Protein AF-A0A067CX26-F1 (afdb_monomer_lite)

pLDDT: mean 72.69, std 21.5, range [33.72, 95.12]

Organism: Saprolegnia parasitica (strain CBS 223.65) (NCBI:txid695850)

Radius of gyration: 32.68 Å; chains: 1; bounding box: 85×55×77 Å

Structure (mmCIF, N/CA/C/O backbone):
data_AF-A0A067CX26-F1
#
_entry.id   AF-A0A067CX26-F1
#
loop_
_atom_site.group_PDB
_atom_site.id
_atom_site.type_symbol
_atom_site.label_atom_id
_atom_site.label_alt_id
_atom_site.label_comp_id
_atom_site.label_asym_id
_atom_site.label_entity_id
_atom_site.label_seq_id
_atom_site.pdbx_PDB_ins_code
_atom_site.Cartn_x
_atom_site.Cartn_y
_atom_site.Cartn_z
_atom_site.occupancy
_atom_site.B_iso_or_equiv
_atom_site.auth_seq_id
_atom_site.auth_comp_id
_atom_site.auth_asym_id
_atom_site.auth_atom_id
_atom_site.pdbx_PDB_model_num
ATOM 1 N N . MET A 1 1 ? 59.991 13.794 40.107 1.00 43.75 1 MET A N 1
ATOM 2 C CA . MET A 1 1 ? 60.554 13.809 38.739 1.00 43.75 1 MET A CA 1
ATOM 3 C C . MET A 1 1 ? 60.781 12.375 38.306 1.00 43.75 1 MET A C 1
ATOM 5 O O . MET A 1 1 ? 61.509 11.697 39.011 1.00 43.75 1 MET A O 1
ATOM 9 N N . GLN A 1 2 ? 60.151 11.940 37.211 1.00 48.56 2 GLN A N 1
ATOM 10 C CA . GLN A 1 2 ? 60.696 11.063 36.155 1.00 48.56 2 GLN A CA 1
ATOM 11 C C . GLN A 1 2 ? 59.555 10.321 35.448 1.00 48.56 2 GLN A C 1
ATOM 13 O O . GLN A 1 2 ? 58.868 9.471 36.005 1.00 48.56 2 GLN A O 1
ATOM 18 N N . ARG A 1 3 ? 59.333 10.766 34.209 1.00 40.66 3 ARG A N 1
ATOM 19 C CA . ARG A 1 3 ? 58.408 10.235 33.213 1.00 40.66 3 ARG A CA 1
ATOM 20 C C . ARG A 1 3 ? 59.041 8.977 32.620 1.00 40.66 3 ARG A C 1
ATOM 22 O O . ARG A 1 3 ? 60.159 9.067 32.127 1.00 40.66 3 ARG A O 1
ATOM 29 N N . PHE A 1 4 ? 58.320 7.862 32.583 1.00 44.09 4 PHE A N 1
ATOM 30 C CA . PHE A 1 4 ? 58.670 6.736 31.714 1.00 44.09 4 PHE A CA 1
ATOM 31 C C . PHE A 1 4 ? 57.702 6.723 30.532 1.00 44.09 4 PHE A C 1
ATOM 33 O O . PHE A 1 4 ? 56.640 6.105 30.558 1.00 44.09 4 PHE A O 1
ATOM 40 N N . LEU A 1 5 ? 58.070 7.505 29.516 1.00 49.12 5 LEU A N 1
ATOM 41 C CA . LEU A 1 5 ? 57.482 7.479 28.182 1.00 49.12 5 LEU A CA 1
ATOM 42 C C . LEU A 1 5 ? 57.920 6.174 27.506 1.00 49.12 5 LEU A C 1
ATOM 44 O O . LEU A 1 5 ? 59.115 5.920 27.373 1.00 49.12 5 LEU A O 1
ATOM 48 N N . ARG A 1 6 ? 56.956 5.339 27.107 1.00 42.84 6 ARG A N 1
ATOM 49 C CA . ARG A 1 6 ? 57.210 4.169 26.260 1.00 42.84 6 ARG A CA 1
ATOM 50 C C . ARG A 1 6 ? 57.493 4.632 24.830 1.00 42.84 6 ARG A C 1
ATOM 52 O O . ARG A 1 6 ? 56.777 5.475 24.296 1.00 42.84 6 ARG A O 1
ATOM 59 N N . SER A 1 7 ? 58.557 4.082 24.259 1.00 51.94 7 SER A N 1
ATOM 60 C CA . SER A 1 7 ? 59.111 4.409 22.947 1.00 51.94 7 SER A CA 1
ATOM 61 C C . SER A 1 7 ? 58.134 4.129 21.793 1.00 51.94 7 SER A C 1
ATOM 63 O O . SER A 1 7 ? 57.441 3.110 21.831 1.00 51.94 7 SER A O 1
ATOM 65 N N . PRO A 1 8 ? 58.098 4.972 20.745 1.00 51.16 8 PRO A N 1
ATOM 66 C CA . PRO A 1 8 ? 57.390 4.666 19.506 1.00 51.16 8 PRO A CA 1
ATOM 67 C C . PRO A 1 8 ? 58.167 3.646 18.646 1.00 51.16 8 PRO A C 1
ATOM 69 O O . PRO A 1 8 ? 59.400 3.601 18.713 1.00 51.16 8 PRO A O 1
ATOM 72 N N . PRO A 1 9 ? 57.473 2.829 17.831 1.00 41.50 9 PRO A N 1
ATOM 73 C CA . PRO A 1 9 ? 58.109 1.873 16.933 1.00 41.50 9 PRO A CA 1
ATOM 74 C C . PRO A 1 9 ? 58.826 2.576 15.772 1.00 41.50 9 PRO A C 1
ATOM 76 O O . PRO A 1 9 ? 58.348 3.569 15.224 1.00 41.50 9 PRO A O 1
ATOM 79 N N . GLN A 1 10 ? 59.994 2.035 15.429 1.00 43.94 10 GLN A N 1
ATOM 80 C CA . GLN A 1 10 ? 60.866 2.489 14.352 1.00 43.94 10 GLN A CA 1
ATOM 81 C C . GLN A 1 10 ? 60.300 2.092 12.986 1.00 43.94 10 GLN A C 1
ATOM 83 O O . GLN A 1 10 ? 59.906 0.943 12.788 1.00 43.94 10 GLN A O 1
ATOM 88 N N . TYR A 1 11 ? 60.313 3.029 12.039 1.00 42.34 11 TYR A N 1
ATOM 89 C CA . TYR A 1 11 ? 60.051 2.753 10.627 1.00 42.34 11 TYR A CA 1
ATOM 90 C C . TYR A 1 11 ? 61.385 2.647 9.874 1.00 42.34 11 TYR A C 1
ATOM 92 O O . TYR A 1 11 ? 62.317 3.382 10.212 1.00 42.34 11 TYR A O 1
ATOM 100 N N . PRO A 1 12 ? 61.507 1.767 8.865 1.00 42.16 12 PRO A N 1
ATOM 101 C CA . PRO A 1 12 ? 62.759 1.589 8.144 1.00 42.16 12 PRO A CA 1
ATOM 102 C C . PRO A 1 12 ? 63.065 2.810 7.273 1.00 42.16 12 PRO A C 1
ATOM 104 O O . PRO A 1 12 ? 62.254 3.215 6.443 1.00 42.16 12 PRO A O 1
ATOM 107 N N . THR A 1 13 ? 64.263 3.365 7.433 1.00 52.12 13 THR A N 1
ATOM 108 C CA . THR A 1 13 ? 64.893 4.273 6.471 1.00 52.12 13 THR A CA 1
ATOM 109 C C . THR A 1 13 ? 65.577 3.471 5.368 1.00 52.12 13 THR A C 1
ATOM 111 O O . THR A 1 13 ? 66.210 2.447 5.627 1.00 52.12 13 THR A O 1
ATOM 114 N N . SER A 1 14 ? 65.494 3.951 4.135 1.00 46.31 14 SER A N 1
ATOM 115 C CA . SER A 1 14 ? 66.256 3.457 2.985 1.00 46.31 14 SER A CA 1
ATOM 116 C C . SER A 1 14 ? 66.547 4.629 2.039 1.00 46.31 14 SER A C 1
ATOM 118 O O . SER A 1 14 ? 65.870 5.653 2.140 1.00 46.31 14 SER A O 1
ATOM 120 N N . PRO A 1 15 ? 67.626 4.548 1.243 1.00 44.62 15 PRO A N 1
ATOM 121 C CA . PRO A 1 15 ? 68.725 5.502 1.344 1.00 44.62 15 PRO A CA 1
ATOM 122 C C . PRO A 1 15 ? 68.744 6.549 0.229 1.00 44.62 15 PRO A C 1
ATOM 124 O O . PRO A 1 15 ? 68.133 6.394 -0.824 1.00 44.62 15 PRO A O 1
ATOM 127 N N . SER A 1 16 ? 69.504 7.603 0.511 1.00 46.06 16 SER A N 1
ATOM 128 C CA . SER A 1 16 ? 69.984 8.631 -0.401 1.00 46.06 16 SER A CA 1
ATOM 129 C C . SER A 1 16 ? 70.647 8.042 -1.644 1.00 46.06 16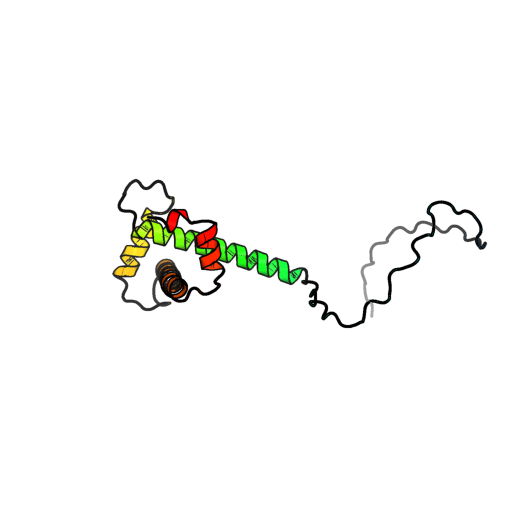 SER A C 1
ATOM 131 O O . SER A 1 16 ? 71.513 7.189 -1.497 1.00 46.06 16 SER A O 1
ATOM 133 N N . ASP A 1 17 ? 70.357 8.598 -2.821 1.00 34.34 17 ASP A N 1
ATOM 134 C CA . ASP A 1 17 ? 71.392 8.802 -3.833 1.00 34.34 17 ASP A CA 1
ATOM 135 C C . ASP A 1 17 ? 71.017 9.940 -4.799 1.00 34.34 17 ASP A C 1
ATOM 137 O O . ASP A 1 17 ? 70.117 9.830 -5.625 1.00 34.34 17 ASP A O 1
ATOM 141 N N . SER A 1 18 ? 71.761 11.037 -4.647 1.00 39.56 18 SER A N 1
ATOM 142 C CA . SER A 1 18 ? 72.469 11.700 -5.745 1.00 39.56 18 SER A CA 1
ATOM 143 C C . SER A 1 18 ? 71.646 12.385 -6.850 1.00 39.56 18 SER A C 1
ATOM 145 O O . SER A 1 18 ? 71.424 11.842 -7.928 1.00 39.56 18 SER A O 1
ATOM 147 N N . GLU A 1 19 ? 71.328 13.663 -6.617 1.00 41.62 19 GLU A N 1
ATOM 148 C CA . GLU A 1 19 ? 71.119 14.659 -7.680 1.00 41.62 19 GLU A CA 1
ATOM 149 C C . GLU A 1 19 ? 72.388 14.799 -8.540 1.00 41.62 19 GLU A C 1
ATOM 151 O O . GLU A 1 19 ? 73.491 14.948 -8.002 1.00 41.62 19 GLU A O 1
ATOM 156 N N . PRO A 1 20 ? 72.231 14.899 -9.869 1.00 43.31 20 PRO A N 1
ATOM 157 C CA . PRO A 1 20 ? 72.828 16.047 -10.528 1.00 43.31 20 PRO A CA 1
ATOM 158 C C . PRO A 1 20 ? 71.868 16.736 -11.505 1.00 43.31 20 PRO A C 1
ATOM 160 O O . PRO A 1 20 ? 71.336 16.159 -12.449 1.00 43.31 20 PRO A O 1
ATOM 163 N N . ASN A 1 21 ? 71.748 18.037 -11.271 1.00 46.28 21 ASN A N 1
ATOM 164 C CA . ASN A 1 21 ? 71.444 19.110 -12.209 1.00 46.28 21 ASN A CA 1
ATOM 165 C C . ASN A 1 21 ? 71.904 18.821 -13.656 1.00 46.28 21 ASN A C 1
ATOM 167 O O . ASN A 1 21 ? 73.106 18.721 -13.892 1.00 46.28 21 ASN A O 1
ATOM 171 N N . HIS A 1 22 ? 70.977 18.772 -14.621 1.00 37.59 22 HIS A N 1
ATOM 172 C CA . HIS A 1 22 ? 71.148 19.459 -15.908 1.00 37.59 22 HIS A CA 1
ATOM 173 C C . HIS A 1 22 ? 69.832 19.580 -16.697 1.00 37.59 22 HIS A C 1
ATOM 175 O O . HIS A 1 22 ? 68.970 18.707 -16.699 1.00 37.59 22 HIS A O 1
ATOM 181 N N . SER A 1 23 ? 69.706 20.732 -17.346 1.00 43.00 23 SER A N 1
ATOM 182 C CA . SER A 1 23 ? 68.548 21.284 -18.051 1.00 43.00 23 SER A CA 1
ATOM 183 C C . SER A 1 23 ? 68.256 20.593 -19.411 1.00 43.00 23 SER A C 1
ATOM 185 O O . SER A 1 23 ? 69.025 19.738 -19.849 1.00 43.00 23 SER A O 1
ATOM 187 N N . PRO A 1 24 ? 67.134 20.943 -20.078 1.00 55.28 24 PRO A N 1
ATOM 188 C CA . PRO A 1 24 ? 66.390 20.111 -21.025 1.00 55.28 24 PRO A CA 1
ATOM 189 C C . PRO A 1 24 ? 67.007 20.131 -22.423 1.00 55.28 24 PRO A C 1
ATOM 191 O O . PRO A 1 24 ? 67.649 21.114 -22.751 1.00 55.28 24 PRO A O 1
ATOM 194 N N . LEU A 1 25 ? 66.738 19.117 -23.258 1.00 47.06 25 LEU A N 1
ATOM 195 C CA . LEU A 1 25 ? 66.450 19.232 -24.702 1.00 47.06 25 LEU A CA 1
ATOM 196 C C . LEU A 1 25 ? 66.235 17.833 -25.321 1.00 47.06 25 LEU A C 1
ATOM 198 O O . LEU A 1 25 ? 67.141 17.011 -25.269 1.00 47.06 25 LEU A O 1
ATOM 202 N N . LEU A 1 26 ? 65.069 17.618 -25.958 1.00 40.78 26 LEU A N 1
ATOM 203 C CA . LEU A 1 26 ? 64.869 17.063 -27.320 1.00 40.78 26 LEU A CA 1
ATOM 204 C C . LEU A 1 26 ? 63.611 16.187 -27.492 1.00 40.78 26 LEU A C 1
ATOM 206 O O . LEU A 1 26 ? 63.404 15.219 -26.771 1.00 40.78 26 LEU A O 1
ATOM 210 N N . ARG A 1 27 ? 62.913 16.483 -28.606 1.00 39.03 27 ARG A N 1
ATOM 211 C CA . ARG A 1 27 ? 61.988 15.642 -29.404 1.00 39.03 27 ARG A CA 1
ATOM 212 C C . ARG A 1 27 ? 60.605 15.369 -28.792 1.00 39.03 27 ARG A C 1
ATOM 214 O O . ARG A 1 27 ? 60.465 14.529 -27.923 1.00 39.03 27 ARG A O 1
ATOM 221 N N . SER A 1 28 ? 59.522 16.054 -29.189 1.00 44.53 28 SER A N 1
ATOM 222 C CA . SER A 1 28 ? 58.933 16.140 -30.548 1.00 44.53 28 SER A CA 1
ATOM 223 C C . SER A 1 28 ? 58.886 14.750 -31.199 1.00 44.53 28 SER A C 1
ATOM 225 O O . SER A 1 28 ? 59.932 14.154 -31.432 1.00 44.53 28 SER A O 1
ATOM 227 N N . LEU A 1 29 ? 57.731 14.151 -31.486 1.00 50.22 29 LEU A N 1
ATOM 228 C CA . LEU A 1 29 ? 56.868 14.503 -32.617 1.00 50.22 29 LEU A CA 1
ATOM 229 C C . LEU A 1 29 ? 55.607 13.618 -32.559 1.00 50.22 29 LEU A C 1
ATOM 231 O O . LEU A 1 29 ? 55.771 12.405 -32.609 1.00 50.22 29 LEU A O 1
ATOM 235 N N . TYR A 1 30 ? 54.401 14.196 -32.507 1.00 48.41 30 TYR A N 1
ATOM 236 C CA . TYR A 1 30 ? 53.195 13.768 -33.254 1.00 48.41 30 TYR A CA 1
ATOM 237 C C . TYR A 1 30 ? 51.964 14.518 -32.711 1.00 48.41 30 TYR A C 1
ATOM 239 O O . TYR A 1 30 ? 51.413 14.121 -31.692 1.00 48.41 30 TYR A O 1
ATOM 247 N N . TYR A 1 31 ? 51.550 15.621 -33.344 1.00 42.03 31 TYR A N 1
ATOM 248 C CA . TYR A 1 31 ? 50.276 15.702 -34.086 1.00 42.03 31 TYR A CA 1
ATOM 249 C C . TYR A 1 31 ? 50.029 17.140 -34.604 1.00 42.03 31 TYR A C 1
ATOM 251 O O . TYR A 1 31 ? 50.427 18.095 -33.934 1.00 42.03 31 TYR A O 1
ATOM 259 N N . PRO A 1 32 ? 49.424 17.328 -35.795 1.00 43.91 32 PRO A N 1
ATOM 260 C CA . PRO A 1 32 ? 49.493 18.577 -36.550 1.00 43.91 32 PRO A CA 1
ATOM 261 C C . PRO A 1 32 ? 48.495 19.640 -36.085 1.00 43.91 32 PRO A C 1
ATOM 263 O O . PRO A 1 32 ? 47.321 19.370 -35.843 1.00 43.91 32 PRO A O 1
ATOM 266 N N . THR A 1 33 ? 48.969 20.883 -36.076 1.00 47.72 33 THR A N 1
ATOM 267 C CA . THR A 1 33 ? 48.193 22.117 -35.958 1.00 47.72 33 THR A CA 1
ATOM 268 C C . THR A 1 33 ? 47.543 22.462 -37.300 1.00 47.72 33 THR A C 1
ATOM 270 O O . THR A 1 33 ? 48.240 22.874 -38.225 1.00 47.72 33 THR A O 1
ATOM 273 N N . SER A 1 34 ? 46.227 22.302 -37.434 1.00 49.59 34 SER A N 1
ATOM 274 C CA . SER A 1 34 ? 45.422 23.050 -38.419 1.00 49.59 34 SER A CA 1
ATOM 275 C C . SER A 1 34 ? 43.926 22.863 -38.162 1.00 49.59 34 SER A C 1
ATOM 277 O O . SER A 1 34 ? 43.269 22.045 -38.785 1.00 49.59 34 SER A O 1
ATOM 279 N N . TYR A 1 35 ? 43.384 23.641 -37.231 1.00 38.22 35 TYR A N 1
ATOM 280 C CA . TYR A 1 35 ? 41.990 24.082 -37.299 1.00 38.22 35 TYR A CA 1
ATOM 281 C C . TYR A 1 35 ? 41.952 25.510 -36.760 1.00 38.22 35 TYR A C 1
ATOM 283 O O . TYR A 1 35 ? 41.619 25.775 -35.610 1.00 38.22 35 TYR A O 1
ATOM 291 N N . GLU A 1 36 ? 42.401 26.429 -37.609 1.00 49.94 36 GLU A N 1
ATOM 292 C CA . GLU A 1 36 ? 41.941 27.810 -37.550 1.00 49.94 36 GLU A CA 1
ATOM 293 C C . GLU A 1 36 ? 40.434 27.829 -37.859 1.00 49.94 36 GLU A C 1
ATOM 295 O O . GLU A 1 36 ? 39.979 27.091 -38.734 1.00 49.94 36 GLU A O 1
ATOM 300 N N . LEU A 1 37 ? 39.712 28.724 -37.175 1.00 52.94 37 LEU A N 1
ATOM 301 C CA . LEU A 1 37 ? 38.303 29.117 -37.359 1.00 52.94 37 LEU A CA 1
ATOM 302 C C . LEU A 1 37 ? 37.227 28.335 -36.589 1.00 52.94 37 LEU A C 1
ATOM 304 O O . LEU A 1 37 ? 36.357 27.709 -37.188 1.00 52.94 37 LEU A O 1
ATOM 308 N N . LEU A 1 38 ? 37.149 28.548 -35.269 1.00 42.81 38 LEU A N 1
ATOM 309 C CA . LEU A 1 38 ? 35.841 28.725 -34.625 1.00 42.81 38 LEU A CA 1
ATOM 310 C C . LEU A 1 38 ? 35.798 30.069 -33.880 1.00 42.81 38 LEU A C 1
ATOM 312 O O . LEU A 1 38 ? 36.585 30.338 -32.978 1.00 42.81 38 LEU A O 1
ATOM 316 N N . SER A 1 39 ? 34.881 30.922 -34.332 1.00 50.19 39 SER A N 1
ATOM 317 C CA . SER A 1 39 ? 34.576 32.267 -33.842 1.00 50.19 39 SER A CA 1
ATOM 318 C C . SER A 1 39 ? 34.296 32.332 -32.328 1.00 50.19 39 SER A C 1
ATOM 320 O O . SER A 1 39 ? 33.860 31.340 -31.741 1.00 50.19 39 SER A O 1
ATOM 322 N N . PRO A 1 40 ? 34.474 33.505 -31.684 1.00 47.00 40 PRO A N 1
ATOM 323 C CA . PRO A 1 40 ? 34.203 33.677 -30.261 1.00 47.00 40 PRO A CA 1
ATOM 324 C C . PRO A 1 40 ? 32.692 33.622 -29.998 1.00 47.00 40 PRO A C 1
ATOM 326 O O . PRO A 1 40 ? 31.970 34.591 -30.233 1.00 47.00 40 PRO A O 1
ATOM 329 N N . LEU A 1 41 ? 32.197 32.487 -29.502 1.00 33.72 41 LEU A N 1
ATOM 330 C CA . LEU A 1 41 ? 30.839 32.398 -28.975 1.00 33.72 41 LEU A CA 1
ATOM 331 C C . LEU A 1 41 ? 30.786 33.082 -27.605 1.00 33.72 41 LEU A C 1
ATOM 333 O O . LEU A 1 41 ? 31.246 32.560 -26.594 1.00 33.72 41 LEU A O 1
ATOM 337 N N . SER A 1 42 ? 30.269 34.309 -27.643 1.00 42.91 42 SER A N 1
ATOM 338 C CA . SER A 1 42 ? 29.484 35.001 -26.621 1.00 42.91 42 SER A CA 1
ATOM 339 C C . SER A 1 42 ? 29.393 34.300 -25.255 1.00 42.91 42 SER A C 1
ATOM 341 O O . SER A 1 42 ? 28.636 33.349 -25.070 1.00 42.91 42 SER A O 1
ATOM 343 N N . LEU A 1 43 ? 30.094 34.851 -24.259 1.00 42.34 43 LEU A N 1
ATOM 344 C CA . LEU A 1 43 ? 29.810 34.632 -22.840 1.00 42.34 43 LEU A CA 1
ATOM 345 C C . LEU A 1 43 ? 28.388 35.119 -22.524 1.00 42.34 43 LEU A C 1
ATOM 347 O O . LEU A 1 43 ? 28.200 36.284 -22.188 1.00 42.34 43 LEU A O 1
ATOM 351 N N . ASN A 1 44 ? 27.393 34.246 -22.666 1.00 49.31 44 ASN A N 1
ATOM 352 C CA . ASN A 1 44 ? 26.172 34.237 -21.856 1.00 49.31 44 ASN A CA 1
ATOM 353 C C . ASN A 1 44 ? 25.307 33.020 -22.208 1.00 49.31 44 ASN A C 1
ATOM 355 O O . ASN A 1 44 ? 24.202 33.143 -22.727 1.00 49.31 44 ASN A O 1
ATOM 359 N N . GLU A 1 45 ? 25.797 31.832 -21.864 1.00 44.97 45 GLU A N 1
ATOM 360 C CA . GLU A 1 45 ? 24.912 30.706 -21.577 1.00 44.97 45 GLU A CA 1
ATOM 361 C C . GLU A 1 45 ? 24.906 30.495 -20.059 1.00 44.97 45 GLU A C 1
ATOM 363 O O . GLU A 1 45 ? 25.979 30.326 -19.466 1.00 44.97 45 GLU A O 1
ATOM 368 N N . PRO A 1 46 ? 23.738 30.544 -19.388 1.00 43.62 46 PRO A N 1
ATOM 369 C CA . PRO A 1 46 ? 23.646 30.184 -17.985 1.00 43.62 46 PRO A CA 1
ATOM 370 C C . PRO A 1 46 ? 23.964 28.694 -17.868 1.00 43.62 46 PRO A C 1
ATOM 372 O O . PRO A 1 46 ? 23.103 27.840 -18.053 1.00 43.62 46 PRO A O 1
ATOM 375 N N . GLN A 1 47 ? 25.231 28.396 -17.577 1.00 36.31 47 GLN A N 1
ATOM 376 C CA . GLN A 1 47 ? 25.715 27.063 -17.243 1.00 36.31 47 GLN A CA 1
ATOM 377 C C . GLN A 1 47 ? 24.767 26.472 -16.189 1.00 36.31 47 GLN A C 1
ATOM 379 O O . GLN A 1 47 ? 24.693 27.028 -15.081 1.00 36.31 47 GLN A O 1
ATOM 384 N N . PRO A 1 48 ? 24.015 25.390 -16.482 1.00 42.62 48 PRO A N 1
ATOM 385 C CA . PRO A 1 48 ? 23.259 24.716 -15.447 1.00 42.62 48 PRO A CA 1
ATOM 386 C C . PRO A 1 48 ? 24.290 24.267 -14.423 1.00 42.62 48 PRO A C 1
ATOM 388 O O . PRO A 1 48 ? 25.189 23.487 -14.730 1.00 42.62 48 PRO A O 1
ATOM 391 N N . ARG A 1 49 ? 24.224 24.856 -13.225 1.00 44.44 49 ARG A N 1
ATOM 392 C CA . ARG A 1 49 ? 25.167 24.596 -12.141 1.00 44.44 49 ARG A CA 1
ATOM 393 C C . ARG A 1 49 ? 25.180 23.096 -11.868 1.00 44.44 49 ARG A C 1
ATOM 395 O O . ARG A 1 49 ? 24.328 22.599 -11.134 1.00 44.44 49 ARG A O 1
ATOM 402 N N . TYR A 1 50 ? 26.150 22.382 -12.437 1.00 52.09 50 TYR A N 1
ATOM 403 C CA . TYR A 1 50 ? 26.428 21.001 -12.081 1.00 52.09 50 TYR A CA 1
ATOM 404 C C . TYR A 1 50 ? 27.022 21.030 -10.677 1.00 52.09 50 TYR A C 1
ATOM 406 O O . TYR A 1 50 ? 28.231 21.158 -10.468 1.00 52.09 50 TYR A O 1
ATOM 414 N N . ARG A 1 51 ? 26.129 21.029 -9.686 1.00 56.56 51 ARG A N 1
ATOM 415 C CA . ARG A 1 51 ? 26.475 20.884 -8.279 1.00 56.56 51 ARG A CA 1
ATOM 416 C C . ARG A 1 51 ? 27.135 19.513 -8.175 1.00 56.56 51 ARG A C 1
ATOM 418 O O . ARG A 1 51 ? 26.452 18.504 -8.331 1.00 56.56 51 ARG A O 1
ATOM 425 N N . LYS A 1 52 ? 28.460 19.478 -7.992 1.00 56.00 52 LYS A N 1
ATOM 426 C CA . LYS A 1 52 ? 29.200 18.246 -7.688 1.00 56.00 52 LYS A CA 1
ATOM 427 C C . LYS A 1 52 ? 28.538 17.640 -6.450 1.00 56.00 52 LYS A C 1
ATOM 429 O O . LYS A 1 52 ? 28.708 18.178 -5.359 1.00 56.00 52 LYS A O 1
ATOM 434 N N . ARG A 1 53 ? 27.695 16.620 -6.648 1.00 55.53 53 ARG A N 1
ATOM 435 C CA . ARG A 1 53 ? 27.026 15.901 -5.558 1.00 55.53 53 ARG A CA 1
ATOM 436 C C . ARG A 1 53 ? 28.130 15.344 -4.669 1.00 55.53 53 ARG A C 1
ATOM 438 O O . ARG A 1 53 ? 29.064 14.726 -5.185 1.00 55.53 53 ARG A O 1
ATOM 445 N N . SER A 1 54 ? 28.092 15.664 -3.381 1.00 65.38 54 SER A N 1
ATOM 446 C CA . SER A 1 54 ? 29.065 15.111 -2.450 1.00 65.38 54 SER A CA 1
ATOM 447 C C . SER A 1 54 ? 28.805 13.610 -2.323 1.00 65.38 54 SER A C 1
ATOM 449 O O . SER A 1 54 ? 27.680 13.158 -2.523 1.00 65.38 54 SER A O 1
ATOM 451 N N . PHE A 1 55 ? 29.839 12.823 -2.033 1.00 51.56 55 PHE A N 1
ATOM 452 C CA . PHE A 1 55 ? 29.699 11.370 -1.893 1.00 51.56 55 PHE A CA 1
ATOM 453 C C . PHE A 1 55 ? 28.618 10.994 -0.854 1.00 51.56 55 PHE A C 1
ATOM 455 O O . PHE A 1 55 ? 27.823 10.096 -1.098 1.00 51.56 55 PHE A O 1
ATOM 462 N N . HIS A 1 56 ? 28.498 11.777 0.227 1.00 62.88 56 HIS A N 1
ATOM 463 C CA . HIS A 1 56 ? 27.466 11.609 1.256 1.00 62.88 56 HIS A CA 1
ATOM 464 C C . HIS A 1 56 ? 26.028 11.819 0.755 1.00 62.88 56 HIS A C 1
ATOM 466 O O . HIS A 1 56 ? 25.127 11.128 1.221 1.00 62.88 56 HIS A O 1
ATOM 472 N N . ASP A 1 57 ? 25.804 12.709 -0.222 1.00 61.03 57 ASP A N 1
ATOM 473 C CA . ASP A 1 57 ? 24.467 12.904 -0.804 1.00 61.03 57 ASP A CA 1
ATOM 474 C C . ASP A 1 57 ? 23.983 11.644 -1.549 1.00 61.03 57 ASP A C 1
ATOM 476 O O . ASP A 1 57 ? 22.781 11.447 -1.700 1.00 61.03 57 ASP A O 1
ATOM 480 N N . LEU A 1 58 ? 24.903 10.793 -2.025 1.00 62.22 58 LEU A N 1
ATOM 481 C CA . LEU A 1 58 ? 24.570 9.533 -2.696 1.00 62.22 58 LEU A CA 1
ATOM 482 C C . LEU A 1 58 ? 24.208 8.437 -1.687 1.00 62.22 58 LEU A C 1
ATOM 484 O O . LEU A 1 58 ? 23.277 7.678 -1.931 1.00 62.22 58 LEU A O 1
ATOM 488 N N . ASP A 1 59 ? 24.902 8.372 -0.549 1.00 62.97 59 ASP A N 1
ATOM 489 C CA . ASP A 1 59 ? 24.615 7.392 0.507 1.00 62.97 59 ASP A CA 1
ATOM 490 C C . ASP A 1 59 ? 23.232 7.622 1.148 1.00 62.97 59 ASP A C 1
ATOM 492 O O . ASP A 1 59 ? 22.503 6.663 1.431 1.00 62.97 59 ASP A O 1
ATOM 496 N N . ASP A 1 60 ? 22.837 8.887 1.333 1.00 65.38 60 ASP A N 1
ATOM 497 C CA . ASP A 1 60 ? 21.506 9.258 1.829 1.00 65.38 60 ASP A CA 1
ATOM 498 C C . ASP A 1 60 ? 20.400 8.952 0.804 1.00 65.38 60 ASP A C 1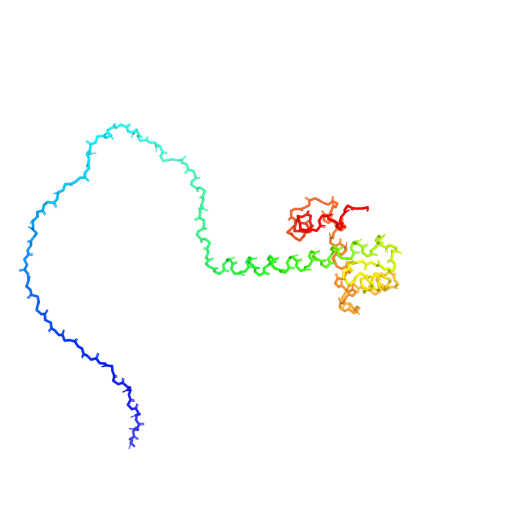
ATOM 500 O O . ASP A 1 60 ? 19.335 8.456 1.187 1.00 65.38 60 ASP A O 1
ATOM 504 N N . ASP A 1 61 ? 20.657 9.180 -0.489 1.00 66.38 61 ASP A N 1
ATOM 505 C CA . ASP A 1 61 ? 19.733 8.862 -1.590 1.00 66.38 61 ASP A CA 1
ATOM 506 C C . ASP A 1 61 ? 19.525 7.343 -1.707 1.00 66.38 61 ASP A C 1
ATOM 508 O O . ASP A 1 61 ? 18.394 6.865 -1.655 1.00 66.38 61 ASP A O 1
ATOM 512 N N . ILE A 1 62 ? 20.611 6.558 -1.690 1.00 69.44 62 ILE A N 1
ATOM 513 C CA . ILE A 1 62 ? 20.567 5.084 -1.677 1.00 69.44 62 ILE A CA 1
ATOM 514 C C . ILE A 1 62 ? 19.791 4.572 -0.455 1.00 69.44 62 ILE A C 1
ATOM 516 O O . ILE A 1 62 ? 19.002 3.626 -0.545 1.00 69.44 62 ILE A O 1
ATOM 520 N N . SER A 1 63 ? 19.996 5.188 0.709 1.00 78.38 63 SER A N 1
ATOM 521 C CA . SER A 1 63 ? 19.290 4.823 1.939 1.00 78.38 63 SER A CA 1
ATOM 522 C C . SER A 1 63 ? 17.798 5.148 1.864 1.00 78.38 63 SER A C 1
ATOM 524 O O . SER A 1 63 ? 16.966 4.363 2.330 1.00 78.38 63 SER A O 1
ATOM 526 N N . GLN A 1 64 ? 17.441 6.287 1.274 1.00 80.69 64 GLN A N 1
ATOM 527 C CA . GLN A 1 64 ? 16.055 6.689 1.069 1.00 80.69 64 GLN A CA 1
ATOM 528 C C . GLN A 1 64 ? 15.357 5.800 0.035 1.00 80.69 64 GLN A C 1
ATOM 530 O O . GLN A 1 64 ? 14.221 5.379 0.264 1.00 80.69 64 GLN A O 1
ATOM 535 N N . ASP A 1 65 ? 16.042 5.449 -1.048 1.00 82.19 65 ASP A N 1
ATOM 536 C CA . ASP A 1 65 ? 15.530 4.574 -2.098 1.00 82.19 65 ASP A CA 1
ATOM 537 C C . ASP A 1 65 ? 15.195 3.193 -1.546 1.00 82.19 65 ASP A C 1
ATOM 539 O O . ASP A 1 65 ? 14.082 2.704 -1.750 1.00 82.19 65 ASP A O 1
ATOM 543 N N . ARG A 1 66 ? 16.093 2.603 -0.747 1.00 86.56 66 ARG A N 1
ATOM 544 C CA . ARG A 1 66 ? 15.844 1.309 -0.089 1.00 86.56 66 ARG A CA 1
ATOM 545 C C . ARG A 1 66 ? 14.626 1.360 0.827 1.00 86.56 66 ARG A C 1
ATOM 547 O O . ARG A 1 66 ? 13.761 0.491 0.739 1.00 86.56 66 ARG A O 1
ATOM 554 N N . ARG A 1 67 ? 14.502 2.408 1.648 1.00 88.88 67 ARG A N 1
ATOM 555 C CA . ARG A 1 67 ? 13.318 2.612 2.503 1.00 88.88 67 ARG A CA 1
ATOM 556 C C . ARG A 1 67 ? 12.050 2.754 1.667 1.00 88.88 67 ARG A C 1
ATOM 558 O O . ARG A 1 67 ? 11.015 2.191 2.012 1.00 88.88 67 ARG A O 1
ATOM 565 N N . SER A 1 68 ? 12.116 3.500 0.567 1.00 89.44 68 SER A N 1
ATOM 566 C CA . SER A 1 68 ? 10.977 3.696 -0.327 1.00 89.44 68 SER A CA 1
ATOM 567 C C . SER A 1 68 ? 10.540 2.384 -0.982 1.00 89.44 68 SER A C 1
ATOM 569 O O . SER A 1 68 ? 9.341 2.120 -1.039 1.00 89.44 68 SER A O 1
ATOM 571 N N . ALA A 1 69 ? 11.490 1.533 -1.381 1.00 90.81 69 ALA A N 1
ATOM 572 C CA . ALA A 1 69 ? 11.235 0.222 -1.964 1.00 90.81 69 ALA A CA 1
ATOM 573 C C . ALA A 1 69 ? 10.585 -0.731 -0.952 1.00 90.81 69 ALA A C 1
ATOM 575 O O . ALA A 1 69 ? 9.578 -1.365 -1.257 1.00 90.81 69 ALA A O 1
ATOM 576 N N . GLU A 1 70 ? 11.080 -0.775 0.287 1.00 92.75 70 GLU A N 1
ATOM 577 C CA . GLU A 1 70 ? 10.477 -1.582 1.357 1.00 92.75 70 GLU A CA 1
ATOM 578 C C . GLU A 1 70 ? 9.038 -1.141 1.670 1.00 92.75 70 GLU A C 1
ATOM 580 O O . GLU A 1 70 ? 8.126 -1.965 1.806 1.00 92.75 70 GLU A O 1
ATOM 585 N N . LEU A 1 71 ? 8.805 0.172 1.754 1.00 93.62 71 LEU A N 1
ATOM 586 C CA . LEU A 1 71 ? 7.471 0.730 1.963 1.00 93.62 71 LEU A CA 1
ATOM 587 C C . LEU A 1 71 ? 6.553 0.479 0.758 1.00 93.62 71 LEU A C 1
ATOM 589 O O . LEU A 1 71 ? 5.365 0.211 0.955 1.00 93.62 71 LEU A O 1
ATOM 593 N N . ALA A 1 72 ? 7.085 0.535 -0.466 1.00 93.94 72 ALA A N 1
ATOM 594 C CA . ALA A 1 72 ? 6.352 0.237 -1.692 1.00 93.94 72 ALA A CA 1
ATOM 595 C C . ALA A 1 72 ? 5.930 -1.235 -1.725 1.00 93.94 72 ALA A C 1
ATOM 597 O O . ALA A 1 72 ? 4.751 -1.511 -1.928 1.00 93.94 72 ALA A O 1
ATOM 598 N N . ALA A 1 73 ? 6.837 -2.167 -1.426 1.00 93.19 73 ALA A N 1
ATOM 599 C CA . ALA A 1 73 ? 6.542 -3.597 -1.351 1.00 93.19 73 ALA A CA 1
ATOM 600 C C . ALA A 1 73 ? 5.458 -3.898 -0.310 1.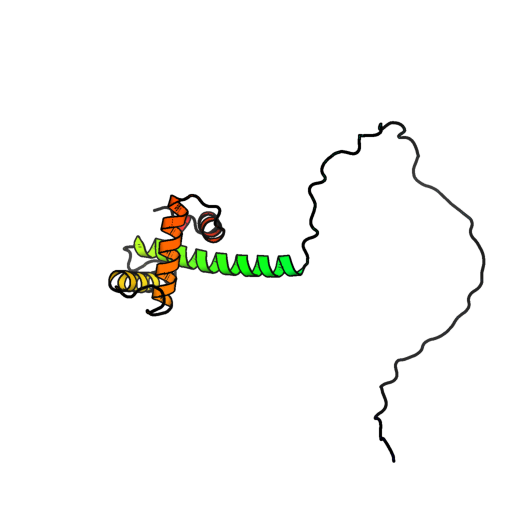00 93.19 73 ALA A C 1
ATOM 602 O O . ALA A 1 73 ? 4.505 -4.639 -0.565 1.00 93.19 73 ALA A O 1
ATOM 603 N N . ARG A 1 74 ? 5.543 -3.259 0.862 1.00 94.62 74 ARG A N 1
ATOM 604 C CA . ARG A 1 74 ? 4.521 -3.395 1.904 1.00 94.62 74 ARG A CA 1
ATOM 605 C C . ARG A 1 74 ? 3.170 -2.834 1.466 1.00 94.62 74 ARG A C 1
ATOM 607 O O . ARG A 1 74 ? 2.138 -3.445 1.735 1.00 94.62 74 ARG A O 1
ATOM 614 N N . LEU A 1 75 ? 3.155 -1.676 0.810 1.00 95.12 75 LEU A N 1
ATOM 615 C CA . LEU 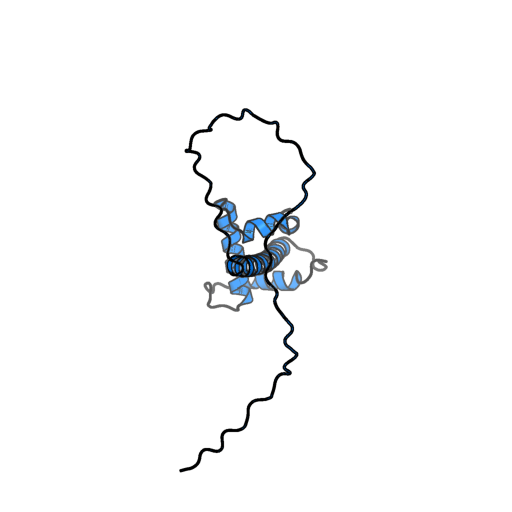A 1 75 ? 1.931 -1.076 0.283 1.00 95.12 75 LEU A CA 1
ATOM 616 C C . LEU A 1 75 ? 1.319 -1.940 -0.831 1.00 95.12 75 LEU A C 1
ATOM 618 O O . LEU A 1 75 ? 0.109 -2.145 -0.817 1.00 95.12 75 LEU A O 1
ATOM 622 N N . ALA A 1 76 ? 2.131 -2.494 -1.731 1.00 94.88 76 ALA A N 1
ATOM 623 C CA . ALA A 1 76 ? 1.704 -3.431 -2.767 1.00 94.88 76 ALA A CA 1
ATOM 624 C C . ALA A 1 76 ? 0.990 -4.642 -2.157 1.00 94.88 76 ALA A C 1
ATOM 626 O O . ALA A 1 76 ? -0.147 -4.944 -2.521 1.00 94.88 76 ALA A O 1
ATOM 627 N N . LEU A 1 77 ? 1.600 -5.265 -1.146 1.00 94.62 77 LEU A N 1
ATOM 628 C CA . LEU A 1 77 ? 1.002 -6.390 -0.434 1.00 94.62 77 LEU A CA 1
ATOM 629 C C . LEU A 1 77 ? -0.342 -6.021 0.214 1.00 94.62 77 LEU A C 1
ATOM 631 O O . LEU A 1 77 ? -1.297 -6.787 0.120 1.00 94.62 77 LEU A O 1
ATOM 635 N N . LEU A 1 78 ? -0.449 -4.840 0.834 1.00 95.00 78 LEU A N 1
ATOM 636 C CA . LEU A 1 78 ? -1.706 -4.353 1.421 1.00 95.00 78 LEU A CA 1
ATOM 637 C C . LEU A 1 78 ? -2.787 -4.082 0.363 1.00 95.00 78 LEU A C 1
ATOM 639 O O . LEU A 1 78 ? -3.970 -4.298 0.624 1.00 95.00 78 LEU A O 1
ATOM 643 N N . LEU A 1 79 ? -2.415 -3.586 -0.819 1.00 94.12 79 LEU A N 1
ATOM 644 C CA . LEU A 1 79 ? -3.359 -3.372 -1.919 1.00 94.12 79 LEU A CA 1
ATOM 645 C C . LEU A 1 79 ? -3.849 -4.702 -2.493 1.00 94.12 79 LEU A C 1
ATOM 647 O O . LEU A 1 79 ? -5.053 -4.861 -2.685 1.00 94.12 79 LEU A O 1
ATOM 651 N N . HIS A 1 80 ? -2.941 -5.657 -2.688 1.00 94.06 80 HIS A N 1
ATOM 652 C CA . HIS A 1 80 ? -3.277 -7.010 -3.112 1.00 94.06 80 HIS A CA 1
ATOM 653 C C . HIS A 1 80 ? -4.193 -7.705 -2.097 1.00 94.06 80 HIS A C 1
ATOM 655 O O . HIS A 1 80 ? -5.281 -8.146 -2.454 1.00 94.06 80 HIS A O 1
ATOM 661 N N . ALA A 1 81 ? -3.812 -7.740 -0.816 1.00 93.62 81 ALA A N 1
ATOM 662 C CA . ALA A 1 81 ? -4.575 -8.408 0.239 1.00 93.62 81 ALA A CA 1
ATOM 663 C C . ALA A 1 81 ? -6.000 -7.853 0.400 1.00 93.62 81 ALA A C 1
ATOM 665 O O . ALA A 1 81 ? -6.901 -8.593 0.775 1.00 93.62 81 ALA A O 1
ATOM 666 N N . ARG A 1 82 ? -6.228 -6.573 0.073 1.00 92.38 82 ARG A N 1
ATOM 667 C CA . ARG A 1 82 ? -7.570 -5.973 0.081 1.00 92.38 82 ARG A CA 1
ATOM 668 C C . ARG A 1 82 ? -8.490 -6.528 -1.011 1.00 92.38 82 ARG A C 1
ATOM 670 O O . ARG A 1 82 ? -9.700 -6.513 -0.819 1.00 92.38 82 ARG A O 1
ATOM 677 N N . ARG A 1 83 ? -7.943 -6.935 -2.158 1.00 90.81 83 ARG A N 1
ATOM 678 C CA . ARG A 1 83 ? -8.711 -7.452 -3.307 1.00 90.81 83 ARG A CA 1
ATOM 679 C C . ARG A 1 83 ? -8.667 -8.975 -3.416 1.00 90.81 83 ARG A C 1
ATOM 681 O O . ARG A 1 83 ? -9.504 -9.573 -4.076 1.00 90.81 83 ARG A O 1
ATOM 688 N N . CYS A 1 84 ? -7.689 -9.607 -2.779 1.00 91.81 84 CYS A N 1
ATOM 689 C CA . CYS A 1 84 ? -7.489 -11.042 -2.843 1.00 91.81 84 CYS A CA 1
ATOM 690 C C . CYS A 1 84 ? -8.491 -11.785 -1.951 1.00 91.81 84 CYS A C 1
ATOM 692 O O . CYS A 1 84 ? -8.390 -11.747 -0.728 1.00 91.81 84 CYS A O 1
ATOM 694 N N . PHE A 1 85 ? -9.400 -12.547 -2.556 1.00 88.25 85 PHE A N 1
ATOM 695 C CA . PHE A 1 85 ? -10.351 -13.412 -1.838 1.00 88.25 85 PHE A CA 1
ATOM 696 C C . PHE A 1 85 ? -9.903 -14.876 -1.751 1.00 88.25 85 PHE A C 1
ATOM 698 O O . PHE A 1 85 ? -10.592 -15.695 -1.162 1.00 88.25 85 PHE A O 1
ATOM 705 N N . ARG A 1 86 ? -8.743 -15.219 -2.323 1.00 89.12 86 ARG A N 1
ATOM 706 C CA . ARG A 1 86 ? -8.215 -16.588 -2.301 1.00 89.12 86 ARG A CA 1
ATOM 707 C C . ARG A 1 86 ? -7.548 -16.892 -0.964 1.00 89.12 86 ARG A C 1
ATOM 709 O O . ARG A 1 86 ? -6.697 -16.112 -0.527 1.00 89.12 86 ARG A O 1
ATOM 716 N N . ASP A 1 87 ? -7.892 -18.023 -0.364 1.00 81.50 87 ASP A N 1
ATOM 717 C CA . ASP A 1 87 ? -7.228 -18.520 0.846 1.00 81.50 87 ASP A CA 1
ATOM 718 C C . ASP A 1 87 ? -5.834 -19.075 0.513 1.00 81.50 87 ASP A C 1
ATOM 720 O O . ASP A 1 87 ? -4.848 -18.687 1.138 1.00 81.50 87 ASP A O 1
ATOM 724 N N . ASP A 1 88 ? -5.719 -19.821 -0.590 1.00 85.31 88 ASP A N 1
ATOM 725 C CA . ASP A 1 88 ? -4.446 -20.343 -1.110 1.00 85.31 88 ASP A CA 1
ATOM 726 C C . ASP A 1 88 ? -3.768 -19.345 -2.062 1.00 85.31 88 ASP A C 1
ATOM 728 O O . ASP A 1 88 ? -3.601 -19.577 -3.266 1.00 85.31 88 ASP A O 1
ATOM 732 N N . CYS A 1 89 ? -3.437 -18.163 -1.543 1.00 90.81 89 CYS A N 1
ATOM 733 C CA . CYS A 1 89 ? -2.719 -17.154 -2.312 1.00 90.81 89 CYS A CA 1
ATOM 734 C C . CYS A 1 89 ? -1.211 -17.454 -2.357 1.00 90.81 89 CYS A C 1
ATOM 736 O 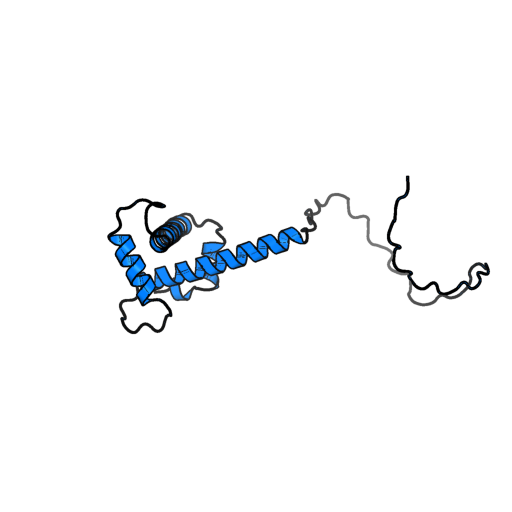O . CYS A 1 89 ? -0.573 -17.617 -1.322 1.00 90.81 89 CYS A O 1
ATOM 738 N N . LEU A 1 90 ? -0.623 -17.448 -3.560 1.00 90.25 90 LEU A N 1
ATOM 739 C CA . LEU A 1 90 ? 0.819 -17.655 -3.766 1.00 90.25 90 LEU A CA 1
ATOM 740 C C . LEU A 1 90 ? 1.677 -16.457 -3.322 1.00 90.25 90 LEU A C 1
ATOM 742 O O . LEU A 1 90 ? 2.894 -16.580 -3.199 1.00 90.25 90 LEU A O 1
ATOM 746 N N . VAL A 1 91 ? 1.062 -15.289 -3.103 1.00 89.44 91 VAL A N 1
ATOM 747 C CA . VAL A 1 91 ? 1.778 -14.086 -2.673 1.00 89.44 91 VAL A CA 1
ATOM 748 C C . VAL A 1 91 ? 2.199 -14.250 -1.208 1.00 89.44 91 VAL A C 1
ATOM 750 O O . VAL A 1 91 ? 1.339 -14.430 -0.336 1.00 89.44 91 VAL A O 1
ATOM 753 N N . PRO A 1 92 ? 3.503 -14.145 -0.894 1.00 89.19 92 PRO A N 1
ATOM 754 C CA . PRO A 1 92 ? 3.984 -14.318 0.468 1.00 89.19 92 PRO A CA 1
ATOM 755 C C . PRO A 1 92 ? 3.388 -13.252 1.387 1.00 89.19 92 PRO A C 1
ATOM 757 O O . PRO A 1 92 ? 3.247 -12.089 1.013 1.00 89.19 92 PRO A O 1
ATOM 760 N N . ASN A 1 93 ? 3.064 -13.641 2.621 1.00 90.62 93 ASN A N 1
ATOM 761 C CA . ASN A 1 93 ? 2.488 -12.765 3.647 1.00 90.62 93 ASN A CA 1
ATOM 762 C C . ASN A 1 93 ? 1.104 -12.171 3.305 1.00 90.62 93 ASN A C 1
ATOM 764 O O . ASN A 1 93 ? 0.642 -11.280 4.022 1.00 90.62 93 ASN A O 1
ATOM 768 N N . CYS A 1 94 ? 0.414 -12.660 2.265 1.00 92.69 94 CYS A N 1
ATOM 769 C CA . CYS A 1 94 ? -0.933 -12.200 1.916 1.00 92.69 94 CYS A CA 1
ATOM 770 C C . CYS A 1 94 ? -1.928 -12.430 3.066 1.00 92.69 94 CYS A C 1
ATOM 772 O O . CYS A 1 94 ? -2.603 -11.489 3.477 1.00 92.69 94 CYS A O 1
ATOM 774 N N . ALA A 1 95 ? -1.940 -13.626 3.666 1.00 91.88 95 ALA A N 1
ATOM 775 C CA . ALA A 1 95 ? -2.785 -13.941 4.823 1.00 91.88 95 ALA A CA 1
ATOM 776 C C . ALA A 1 95 ? -2.529 -12.999 6.017 1.00 91.88 95 ALA A C 1
ATOM 778 O O . ALA A 1 95 ? -3.461 -12.452 6.603 1.00 91.88 95 ALA A O 1
ATOM 779 N N . THR A 1 96 ? -1.261 -12.716 6.327 1.00 92.75 96 THR A N 1
ATOM 780 C CA . THR A 1 96 ? -0.891 -11.763 7.384 1.00 92.75 96 THR A CA 1
ATOM 781 C C . THR A 1 96 ? -1.375 -10.348 7.063 1.00 92.75 96 THR A C 1
ATOM 783 O O . THR A 1 96 ? -1.888 -9.647 7.934 1.00 92.75 96 THR A O 1
ATOM 786 N N . ALA A 1 97 ? -1.233 -9.910 5.810 1.00 93.88 97 ALA A N 1
ATOM 787 C CA . ALA A 1 97 ? -1.706 -8.602 5.373 1.00 93.88 97 ALA A CA 1
ATOM 788 C C . ALA A 1 97 ? -3.238 -8.491 5.419 1.00 93.88 97 ALA A C 1
ATOM 790 O O . ALA A 1 97 ? -3.736 -7.432 5.802 1.00 93.88 97 ALA A O 1
ATOM 791 N N . LYS A 1 98 ? -3.976 -9.569 5.116 1.00 94.19 98 LYS A N 1
ATOM 792 C CA . LYS A 1 98 ? -5.435 -9.646 5.304 1.00 94.19 98 LYS A CA 1
ATOM 793 C C . LYS A 1 98 ? -5.819 -9.422 6.765 1.00 94.19 98 LYS A C 1
ATOM 795 O O . LYS A 1 98 ? -6.569 -8.492 7.038 1.00 94.19 98 LYS A O 1
ATOM 800 N N . GLY A 1 99 ? -5.201 -10.143 7.703 1.00 93.38 99 GLY A N 1
ATOM 801 C CA . GLY A 1 99 ? -5.468 -9.952 9.136 1.00 93.38 99 GLY A CA 1
ATOM 802 C C . GLY A 1 99 ? -5.153 -8.532 9.630 1.00 93.38 99 GLY A C 1
ATOM 803 O O . GLY A 1 99 ? -5.896 -7.948 10.417 1.00 93.38 99 GLY A O 1
ATOM 804 N N . VAL A 1 100 ? -4.086 -7.904 9.115 1.00 94.38 100 VAL A N 1
ATOM 805 C CA . VAL A 1 100 ? -3.797 -6.488 9.414 1.00 94.38 100 VAL A CA 1
ATOM 806 C C . VAL A 1 100 ? -4.886 -5.568 8.858 1.00 94.38 100 VAL A C 1
ATOM 808 O O . VAL A 1 100 ? -5.232 -4.582 9.510 1.00 94.38 100 VAL A O 1
ATOM 811 N N . LEU A 1 101 ? -5.423 -5.851 7.670 1.00 93.69 101 LEU A N 1
ATOM 812 C CA . LEU A 1 101 ? -6.489 -5.062 7.052 1.00 93.69 101 LEU A CA 1
ATOM 813 C C . LEU A 1 101 ? -7.828 -5.214 7.771 1.00 93.69 101 LEU A C 1
ATOM 815 O O . LEU A 1 101 ? -8.510 -4.205 7.933 1.00 93.69 101 LEU A O 1
ATOM 819 N N . GLU A 1 102 ? -8.188 -6.421 8.198 1.00 93.75 102 GLU A N 1
ATOM 820 C CA . GLU A 1 102 ? -9.370 -6.695 9.028 1.00 93.75 102 GLU A CA 1
ATOM 821 C C . GLU A 1 102 ? -9.286 -5.901 10.327 1.00 93.75 102 GLU A C 1
ATOM 823 O O . GLU A 1 102 ? -10.135 -5.053 10.606 1.00 93.75 102 GLU A O 1
ATOM 828 N N . HIS A 1 103 ? -8.160 -6.024 11.034 1.00 93.62 103 HIS A N 1
ATOM 829 C CA . HIS A 1 103 ? -7.915 -5.226 12.224 1.00 93.62 103 HIS A CA 1
ATOM 830 C C . HIS A 1 103 ? -7.989 -3.722 11.930 1.00 93.62 103 HIS A C 1
ATOM 832 O O . HIS A 1 103 ? -8.557 -2.969 12.708 1.00 93.62 103 HIS A O 1
ATOM 838 N N . CYS A 1 104 ? -7.440 -3.240 10.812 1.00 92.25 104 CYS A N 1
ATOM 839 C CA . CYS A 1 104 ? -7.509 -1.821 10.453 1.00 92.25 104 CYS A CA 1
ATOM 840 C C . CYS A 1 104 ? -8.943 -1.312 10.228 1.00 92.25 104 CYS A C 1
ATOM 842 O O . CYS A 1 104 ? -9.160 -0.112 10.409 1.00 92.25 104 CYS A O 1
ATOM 844 N N . GLN A 1 105 ? -9.877 -2.178 9.820 1.00 91.00 105 GLN A N 1
ATOM 845 C CA . GLN A 1 105 ? -11.293 -1.846 9.629 1.00 91.00 105 GLN A CA 1
ATOM 846 C C . GLN A 1 105 ? -12.038 -1.763 10.963 1.00 91.00 105 GLN A C 1
ATOM 848 O O . GLN A 1 105 ? -12.803 -0.826 11.173 1.00 91.00 105 GLN A O 1
ATOM 853 N N . GLU A 1 106 ? -11.763 -2.685 11.882 1.00 92.56 106 GLU A N 1
ATOM 854 C CA . GLU A 1 106 ? -12.371 -2.718 13.221 1.00 92.56 106 GLU A CA 1
ATOM 855 C C . GLU A 1 106 ? -11.728 -1.705 14.182 1.00 92.56 106 GLU A C 1
ATOM 857 O O . GLU A 1 106 ? -12.343 -1.198 15.121 1.00 92.56 106 GLU A O 1
ATOM 862 N N . CYS A 1 107 ? -10.461 -1.372 13.946 1.00 90.38 107 CYS A N 1
ATOM 863 C CA . CYS A 1 107 ? -9.684 -0.496 14.801 1.00 90.38 107 CYS A CA 1
ATOM 864 C C . CYS A 1 107 ? -10.064 0.975 14.583 1.00 90.38 107 CYS A C 1
ATOM 866 O O . CYS A 1 107 ? -9.473 1.674 13.754 1.00 90.38 107 CYS A O 1
ATOM 868 N N . GLY A 1 108 ? -10.965 1.487 15.423 1.00 85.00 108 GLY A N 1
ATOM 869 C CA . GLY A 1 108 ? -11.288 2.918 15.528 1.00 85.00 108 GLY A CA 1
ATOM 870 C C . GLY A 1 108 ? -10.192 3.779 16.177 1.00 85.00 108 GLY A C 1
ATOM 871 O O . GLY A 1 108 ? -10.330 4.997 16.273 1.00 85.00 108 GLY A O 1
ATOM 872 N N . ILE A 1 109 ? -9.087 3.172 16.624 1.00 86.56 109 ILE A N 1
ATOM 873 C CA . ILE A 1 109 ? -7.979 3.892 17.257 1.00 86.56 109 ILE A CA 1
ATOM 874 C C . ILE A 1 109 ? -7.259 4.758 16.210 1.00 86.56 109 ILE A C 1
ATOM 876 O O . ILE A 1 109 ? -6.890 4.292 15.123 1.00 86.56 109 ILE A O 1
ATOM 880 N N . GLY A 1 110 ? -7.044 6.029 16.561 1.00 78.69 110 GLY A N 1
ATOM 881 C CA . GLY A 1 110 ? -6.312 6.990 15.738 1.00 78.69 110 GLY A CA 1
ATOM 882 C C . GLY A 1 110 ? -4.857 6.582 15.469 1.00 78.69 110 GLY A C 1
ATOM 883 O O . GLY A 1 110 ? -4.261 5.786 16.196 1.00 78.69 110 GLY A O 1
ATOM 884 N N . LEU A 1 111 ? -4.280 7.155 14.410 1.00 82.56 111 LEU A N 1
ATOM 885 C CA . LEU A 1 111 ? -2.889 6.925 14.003 1.00 82.56 111 LEU A CA 1
ATOM 886 C C . LEU A 1 111 ? -1.917 7.136 15.177 1.00 82.56 111 LEU A C 1
ATOM 888 O O . LEU A 1 111 ? -1.944 8.178 15.825 1.00 82.56 111 LEU A O 1
ATOM 892 N N . GLY A 1 112 ? -1.051 6.153 15.428 1.00 79.75 112 GLY A N 1
ATOM 893 C CA . GLY A 1 112 ? 0.029 6.234 16.421 1.00 79.75 112 GLY A CA 1
ATOM 894 C C . GLY A 1 112 ? -0.296 5.625 17.786 1.00 79.75 112 GLY A C 1
ATOM 895 O O . GLY A 1 112 ? 0.615 5.420 18.577 1.00 79.75 112 GLY A O 1
ATOM 896 N N . LYS A 1 113 ? -1.563 5.287 18.059 1.00 83.75 113 LYS A N 1
ATOM 897 C CA . LYS A 1 113 ? -1.989 4.713 19.351 1.00 83.75 113 LYS A CA 1
ATOM 898 C C . LYS A 1 113 ? -2.235 3.201 19.311 1.00 83.75 113 LYS A C 1
ATOM 900 O O . LYS A 1 113 ? -2.413 2.585 20.353 1.00 83.75 113 LYS A O 1
ATOM 905 N N . CYS A 1 114 ? -2.280 2.611 18.117 1.00 90.81 114 CYS A N 1
ATOM 906 C CA . CYS A 1 114 ? -2.473 1.174 17.929 1.00 90.81 114 CYS A CA 1
ATOM 907 C C . CYS A 1 114 ? -1.136 0.431 17.734 1.00 90.81 114 CYS A C 1
ATOM 909 O O . CYS A 1 114 ? -0.070 1.045 17.745 1.00 90.81 114 CYS A O 1
ATOM 911 N N . HIS A 1 115 ? -1.195 -0.882 17.508 1.00 88.75 115 HIS A N 1
ATOM 912 C CA . HIS A 1 115 ? -0.048 -1.713 17.161 1.00 88.75 115 HIS A CA 1
ATOM 913 C C . HIS A 1 115 ? 0.702 -1.174 15.929 1.00 88.75 115 HIS A C 1
ATOM 915 O O . HIS A 1 115 ? 0.098 -0.632 14.995 1.00 88.75 115 HIS A O 1
ATOM 921 N N . GLY A 1 116 ? 2.027 -1.356 15.902 1.00 89.56 116 GLY A N 1
ATOM 922 C CA . GLY A 1 116 ? 2.900 -0.804 14.861 1.00 89.56 116 GLY A CA 1
ATOM 923 C C . GLY A 1 116 ? 2.488 -1.201 13.440 1.00 89.56 116 GLY A C 1
ATOM 924 O O . GLY A 1 116 ? 2.465 -0.352 12.549 1.00 89.56 116 GLY A O 1
ATOM 925 N N . SER A 1 117 ? 2.066 -2.456 13.232 1.00 90.12 117 SER A N 1
ATOM 926 C CA . SER A 1 117 ? 1.614 -2.930 11.914 1.00 90.12 117 SER A CA 1
ATOM 927 C C . SER A 1 117 ? 0.334 -2.239 11.435 1.00 90.12 117 SER A C 1
ATOM 929 O O . SER A 1 117 ? 0.249 -1.883 10.259 1.00 90.12 117 SER A O 1
ATOM 931 N N . CYS A 1 118 ? -0.615 -1.997 12.345 1.00 91.81 118 CYS A N 1
ATOM 932 C CA . CYS A 1 118 ? -1.863 -1.281 12.085 1.00 91.81 118 CYS A CA 1
ATOM 933 C C . CYS A 1 118 ? -1.584 0.178 11.722 1.00 91.81 118 CYS A C 1
ATOM 935 O O . CYS A 1 118 ? -2.034 0.665 10.685 1.00 91.81 118 CYS A O 1
ATOM 937 N N . ASN A 1 119 ? -0.772 0.865 12.532 1.00 92.00 119 ASN A N 1
ATOM 938 C CA . ASN A 1 119 ? -0.403 2.255 12.271 1.00 92.00 119 ASN A CA 1
ATOM 939 C C . ASN A 1 119 ? 0.292 2.398 10.915 1.00 92.00 119 ASN A C 1
ATOM 941 O O . ASN A 1 119 ? -0.108 3.236 10.109 1.00 92.00 119 ASN A O 1
ATOM 945 N N . GLN A 1 120 ? 1.287 1.556 10.632 1.00 92.62 120 GLN A N 1
ATOM 946 C CA . GLN A 1 120 ? 2.025 1.615 9.374 1.00 92.62 120 GLN A CA 1
ATOM 947 C C . GLN A 1 120 ? 1.119 1.337 8.168 1.00 92.62 120 GLN A C 1
ATOM 949 O O . GLN A 1 120 ? 1.179 2.066 7.178 1.00 92.62 120 GLN A O 1
ATOM 954 N N . ALA A 1 121 ? 0.236 0.337 8.258 1.00 93.06 121 ALA A N 1
ATOM 955 C CA . ALA A 1 121 ? -0.728 0.045 7.202 1.00 93.06 121 ALA A CA 1
ATOM 956 C C . ALA A 1 121 ? -1.683 1.226 6.963 1.00 93.06 121 ALA A C 1
ATOM 958 O O . ALA A 1 121 ? -1.849 1.659 5.822 1.00 93.06 121 ALA A O 1
ATOM 959 N N . LYS A 1 122 ? -2.253 1.809 8.027 1.00 92.75 122 LYS A N 1
ATOM 960 C CA . LYS A 1 122 ? -3.128 2.989 7.938 1.00 92.75 122 LYS A CA 1
ATOM 961 C C . LYS A 1 122 ? -2.426 4.178 7.276 1.00 92.75 122 LYS A C 1
ATOM 963 O O . LYS A 1 122 ? -3.026 4.815 6.409 1.00 92.75 122 LYS A O 1
ATOM 968 N N . VAL A 1 123 ? -1.170 4.463 7.636 1.00 93.25 123 VAL A N 1
ATOM 969 C CA . VAL A 1 123 ? -0.381 5.552 7.028 1.00 93.25 123 VAL A CA 1
ATOM 970 C C . VAL A 1 123 ? -0.174 5.313 5.535 1.00 93.25 123 VAL A C 1
ATOM 972 O O . VAL A 1 123 ? -0.500 6.192 4.739 1.00 93.25 123 VAL A O 1
ATOM 975 N N . LEU A 1 124 ? 0.313 4.131 5.148 1.00 93.69 124 LEU A N 1
ATOM 976 C CA . LEU A 1 124 ? 0.600 3.801 3.748 1.00 93.69 124 LEU A CA 1
ATOM 977 C C . LEU A 1 124 ? -0.659 3.867 2.878 1.00 93.69 124 LEU A C 1
ATOM 979 O O . LEU A 1 124 ? -0.658 4.475 1.809 1.00 93.69 124 LEU A O 1
ATOM 983 N N . LEU A 1 125 ? -1.766 3.307 3.366 1.00 92.94 125 LEU A N 1
ATOM 984 C CA . LEU A 1 125 ? -3.045 3.313 2.661 1.00 92.94 125 LEU A CA 1
ATOM 985 C C . LEU A 1 125 ? -3.626 4.724 2.521 1.00 92.94 125 LEU A C 1
ATOM 987 O O . LEU A 1 125 ? -4.147 5.069 1.458 1.00 92.94 125 LEU A O 1
ATOM 991 N N . LYS A 1 126 ? -3.540 5.546 3.575 1.00 92.56 126 LYS A N 1
ATOM 992 C CA . LYS A 1 126 ? -3.980 6.947 3.535 1.00 92.56 126 LYS A CA 1
ATOM 993 C C . LYS A 1 126 ? -3.128 7.752 2.557 1.00 92.56 126 LYS A C 1
ATOM 995 O O . LYS A 1 126 ? -3.685 8.472 1.732 1.00 92.56 126 LYS A O 1
ATOM 1000 N N . HIS A 1 127 ? -1.807 7.593 2.621 1.00 92.62 127 HIS A N 1
ATOM 1001 C CA . HIS A 1 127 ? -0.870 8.236 1.707 1.00 92.62 127 HIS A CA 1
ATOM 1002 C C . HIS A 1 127 ? -1.198 7.897 0.251 1.00 92.62 127 HIS A C 1
ATOM 1004 O O . HIS A 1 127 ? -1.388 8.809 -0.547 1.00 92.62 127 HIS A O 1
ATOM 1010 N N . TYR A 1 128 ? -1.348 6.611 -0.081 1.00 92.31 128 TYR A N 1
ATOM 1011 C CA . TYR A 1 128 ? -1.649 6.174 -1.445 1.00 92.31 128 TYR A CA 1
ATOM 1012 C C . TYR A 1 128 ? -2.944 6.790 -1.988 1.00 92.31 128 TYR A C 1
ATOM 1014 O O . TYR A 1 128 ? -2.964 7.281 -3.112 1.00 92.31 128 TYR A O 1
ATOM 1022 N N . ARG A 1 129 ? -4.018 6.826 -1.184 1.00 91.12 129 ARG A N 1
ATOM 1023 C CA . ARG A 1 129 ? -5.302 7.432 -1.588 1.00 91.12 129 ARG A CA 1
ATOM 1024 C C . ARG A 1 129 ? -5.160 8.918 -1.920 1.00 91.12 129 ARG A C 1
ATOM 1026 O O . ARG A 1 129 ? -5.650 9.352 -2.957 1.00 91.12 129 ARG A O 1
ATOM 1033 N N . VAL A 1 130 ? -4.479 9.678 -1.062 1.00 91.88 130 VAL A N 1
ATOM 1034 C CA . VAL A 1 130 ? -4.265 11.119 -1.268 1.00 91.88 130 VAL A CA 1
ATOM 1035 C C . VAL A 1 130 ? -3.335 11.356 -2.454 1.00 91.88 130 VAL A C 1
ATOM 1037 O O . VAL A 1 130 ? -3.674 12.124 -3.345 1.00 91.88 130 VAL A O 1
ATOM 1040 N N . CYS A 1 131 ? -2.203 10.654 -2.510 1.00 91.50 131 CYS A N 1
ATOM 1041 C CA . CYS A 1 131 ? -1.210 10.821 -3.566 1.00 91.50 131 CYS A CA 1
ATOM 1042 C C . CYS A 1 131 ? -1.749 10.428 -4.948 1.00 91.50 131 CYS A C 1
ATOM 1044 O O . CYS A 1 131 ? -1.400 11.058 -5.945 1.00 91.50 131 CYS A O 1
ATOM 1046 N N . LYS A 1 132 ? -2.616 9.408 -5.018 1.00 87.38 132 LYS A N 1
ATOM 1047 C CA . LYS A 1 132 ? -3.306 9.024 -6.255 1.00 87.38 132 LYS A CA 1
ATOM 1048 C C . LYS A 1 132 ? -4.269 10.118 -6.726 1.00 87.38 132 LYS A C 1
ATOM 1050 O O . LYS A 1 132 ? -4.355 10.344 -7.925 1.00 87.38 132 LYS A O 1
ATOM 1055 N N . ALA A 1 133 ? -4.958 10.795 -5.806 1.00 88.81 133 ALA A N 1
ATOM 1056 C CA . ALA A 1 133 ? -5.892 11.872 -6.136 1.00 88.81 133 ALA A CA 1
ATOM 1057 C C . ALA A 1 133 ? -5.186 13.177 -6.542 1.00 88.81 133 ALA A C 1
ATOM 1059 O O . ALA A 1 133 ? -5.655 13.872 -7.436 1.00 88.81 133 ALA A O 1
ATOM 1060 N N . THR A 1 134 ? -4.061 13.511 -5.906 1.00 87.12 134 THR A N 1
ATOM 1061 C CA . THR A 1 134 ? -3.332 14.766 -6.153 1.00 87.12 134 THR A CA 1
ATOM 1062 C C . THR A 1 134 ? -2.290 14.675 -7.267 1.00 87.12 134 THR A C 1
ATOM 1064 O O . THR A 1 134 ? -1.709 15.695 -7.624 1.00 87.12 134 THR A O 1
ATOM 1067 N N . ALA A 1 135 ? -2.028 13.473 -7.798 1.00 80.81 135 ALA A N 1
ATOM 1068 C CA . ALA A 1 135 ? -1.023 13.207 -8.833 1.00 80.81 135 ALA A CA 1
ATOM 1069 C C . ALA A 1 135 ? 0.370 13.807 -8.530 1.00 80.81 135 ALA A C 1
ATOM 1071 O O . ALA A 1 135 ? 1.113 14.178 -9.437 1.00 80.81 135 ALA A O 1
ATOM 1072 N N . LEU A 1 136 ? 0.737 13.894 -7.246 1.00 82.12 136 LEU A N 1
ATOM 1073 C CA . LEU A 1 136 ? 2.001 14.492 -6.814 1.00 82.12 136 LEU A CA 1
ATOM 1074 C C . LEU A 1 136 ? 3.218 13.621 -7.186 1.00 82.12 136 LEU A C 1
ATOM 1076 O O . LEU A 1 136 ? 3.120 12.385 -7.165 1.00 82.12 136 LEU A O 1
ATOM 1080 N N . PRO A 1 137 ? 4.390 14.239 -7.449 1.00 82.69 137 PRO A N 1
ATOM 1081 C CA . PRO A 1 137 ? 5.651 13.524 -7.613 1.00 82.69 137 PRO A CA 1
ATOM 1082 C C . PRO A 1 137 ? 6.106 12.960 -6.259 1.00 82.69 137 PRO A C 1
ATOM 1084 O O . PRO A 1 137 ? 6.808 13.608 -5.487 1.00 82.69 137 PRO A O 1
ATOM 1087 N N . CYS A 1 138 ? 5.660 11.746 -5.944 1.00 90.06 138 CYS A N 1
ATOM 1088 C CA . CYS A 1 138 ? 6.033 11.024 -4.734 1.00 90.06 138 CYS A CA 1
ATOM 1089 C C . CYS A 1 138 ? 6.891 9.808 -5.079 1.00 90.06 138 CYS A C 1
ATOM 1091 O O . CYS A 1 138 ? 6.431 8.935 -5.817 1.00 90.06 138 CYS A O 1
ATOM 1093 N N . GLN A 1 139 ? 8.087 9.721 -4.484 1.00 90.19 139 GLN A N 1
ATOM 1094 C CA . GLN A 1 139 ? 9.015 8.610 -4.719 1.00 90.19 139 GLN A CA 1
ATOM 1095 C C . GLN A 1 139 ? 8.407 7.260 -4.333 1.00 90.19 139 GLN A C 1
ATOM 1097 O O . GLN A 1 139 ? 8.409 6.345 -5.140 1.00 90.19 139 GLN A O 1
ATOM 1102 N N . LEU A 1 140 ? 7.748 7.159 -3.174 1.00 91.12 140 LEU A N 1
ATOM 1103 C CA . LEU A 1 140 ? 7.078 5.925 -2.747 1.00 91.12 140 LEU A CA 1
ATOM 1104 C C . LEU A 1 140 ? 6.045 5.425 -3.773 1.00 91.12 140 LEU A C 1
ATOM 1106 O O . LEU A 1 140 ? 6.039 4.252 -4.142 1.00 91.12 140 LEU A O 1
ATOM 1110 N N . CYS A 1 141 ? 5.159 6.309 -4.241 1.00 90.69 141 CYS A N 1
ATOM 1111 C CA . CYS A 1 141 ? 4.133 5.936 -5.217 1.00 90.69 141 CYS A CA 1
ATOM 1112 C C . CYS A 1 141 ? 4.710 5.727 -6.627 1.00 90.69 141 CYS A C 1
ATOM 1114 O O . CYS A 1 141 ? 4.127 4.985 -7.417 1.00 90.69 141 CYS A O 1
ATOM 1116 N N . ALA A 1 142 ? 5.823 6.381 -6.967 1.00 90.44 142 ALA A N 1
ATOM 1117 C CA . ALA A 1 142 ? 6.550 6.139 -8.208 1.00 90.44 142 ALA A CA 1
ATOM 1118 C C . ALA A 1 142 ? 7.200 4.748 -8.202 1.00 90.44 142 ALA A C 1
ATOM 1120 O O . ALA A 1 142 ? 6.922 3.971 -9.111 1.00 90.44 142 ALA A O 1
ATOM 1121 N N . THR A 1 143 ? 7.945 4.400 -7.148 1.00 92.38 143 THR A N 1
ATOM 1122 C CA . THR A 1 143 ? 8.545 3.071 -6.945 1.00 92.38 143 THR A CA 1
ATOM 1123 C C . THR A 1 143 ? 7.478 1.980 -6.942 1.00 92.38 143 THR A C 1
ATOM 1125 O O . THR A 1 143 ? 7.606 1.000 -7.665 1.00 92.38 143 THR A O 1
ATOM 1128 N N . LEU A 1 144 ? 6.353 2.189 -6.245 1.00 92.75 144 LEU A N 1
ATOM 1129 C CA . LEU A 1 144 ? 5.216 1.260 -6.273 1.00 92.75 144 LEU A CA 1
ATOM 1130 C C . LEU A 1 144 ? 4.700 1.007 -7.699 1.00 92.75 144 LEU A C 1
ATOM 1132 O O . LEU A 1 144 ? 4.459 -0.135 -8.066 1.00 92.75 144 LEU A O 1
ATOM 1136 N N . ARG A 1 145 ? 4.506 2.063 -8.499 1.00 90.25 145 ARG A N 1
ATOM 1137 C CA . ARG A 1 145 ? 4.010 1.932 -9.881 1.00 90.25 145 ARG A CA 1
ATOM 1138 C C . ARG A 1 145 ? 5.027 1.302 -10.826 1.00 90.25 145 ARG A C 1
ATOM 1140 O O . ARG A 1 145 ? 4.614 0.729 -11.824 1.00 90.25 145 ARG A O 1
ATOM 1147 N N . LYS A 1 146 ? 6.319 1.458 -10.543 1.00 91.44 146 LYS A N 1
ATOM 1148 C CA . LYS A 1 146 ? 7.409 0.947 -11.373 1.00 91.44 146 LYS A CA 1
ATOM 1149 C C . LYS A 1 146 ? 7.706 -0.528 -11.090 1.00 91.44 146 LYS A C 1
ATOM 1151 O O . LYS A 1 146 ? 7.826 -1.298 -12.031 1.00 91.44 146 LYS A O 1
ATOM 1156 N N . ASP A 1 147 ? 7.802 -0.900 -9.814 1.00 91.31 147 ASP A N 1
ATOM 1157 C CA . ASP A 1 147 ? 8.309 -2.214 -9.390 1.00 91.31 147 ASP A CA 1
ATOM 1158 C C . ASP A 1 147 ? 7.190 -3.170 -8.925 1.00 91.31 147 ASP A C 1
ATOM 1160 O O . ASP A 1 147 ? 7.403 -4.377 -8.783 1.00 91.31 147 ASP A O 1
ATOM 1164 N N . HIS A 1 148 ? 5.990 -2.646 -8.650 1.00 91.56 148 HIS A N 1
ATOM 1165 C CA . HIS A 1 148 ? 4.845 -3.399 -8.121 1.00 91.56 148 HIS A CA 1
ATOM 1166 C C . HIS A 1 148 ? 3.526 -3.049 -8.831 1.00 91.56 148 HIS A C 1
ATOM 1168 O O . HIS A 1 148 ? 2.468 -2.926 -8.206 1.00 91.56 148 HIS A O 1
ATOM 1174 N N . ASP A 1 149 ? 3.582 -2.898 -10.150 1.00 88.50 149 ASP A N 1
ATOM 1175 C CA . ASP A 1 149 ? 2.427 -2.696 -11.029 1.00 88.50 149 ASP A CA 1
ATOM 1176 C C . ASP A 1 149 ? 1.375 -3.815 -10.903 1.00 88.50 149 ASP A C 1
ATOM 1178 O O . ASP A 1 149 ? 0.173 -3.527 -10.858 1.00 88.50 149 ASP A O 1
ATOM 1182 N N . TRP A 1 150 ? 1.818 -5.061 -10.706 1.00 88.19 150 TRP A N 1
ATOM 1183 C CA . TRP A 1 150 ? 0.971 -6.235 -10.445 1.00 88.19 150 TRP A CA 1
ATOM 1184 C C . TRP A 1 150 ? 0.006 -6.052 -9.262 1.00 88.19 150 TRP A C 1
ATOM 1186 O O . TRP A 1 150 ? -1.060 -6.657 -9.220 1.00 88.19 150 TRP A O 1
ATOM 1196 N N . ALA A 1 151 ? 0.351 -5.209 -8.284 1.00 86.81 151 ALA A N 1
ATOM 1197 C CA . ALA A 1 151 ? -0.484 -4.950 -7.114 1.00 86.81 151 ALA A CA 1
ATOM 1198 C C . ALA A 1 151 ? -1.463 -3.781 -7.311 1.00 86.81 151 ALA A C 1
ATOM 1200 O O . ALA A 1 151 ? -2.269 -3.488 -6.421 1.00 86.81 151 ALA A O 1
ATOM 1201 N N . ILE A 1 152 ? -1.412 -3.085 -8.445 1.00 82.94 152 ILE A N 1
ATOM 1202 C CA . ILE A 1 152 ? -2.301 -1.964 -8.777 1.00 82.94 152 ILE A CA 1
ATOM 1203 C C . ILE A 1 152 ? -3.357 -2.396 -9.798 1.00 82.94 152 ILE A C 1
ATOM 1205 O O . ILE A 1 152 ? -4.492 -1.928 -9.709 1.00 82.94 152 ILE A O 1
ATOM 1209 N N . VAL A 1 153 ? -2.987 -3.279 -10.726 1.00 68.25 153 VAL A N 1
ATOM 1210 C CA . VAL A 1 153 ? -3.851 -3.793 -11.791 1.00 68.25 153 VAL A CA 1
ATOM 1211 C C . VAL A 1 153 ? -4.570 -5.049 -11.300 1.00 68.25 153 VAL A C 1
ATOM 1213 O O . VAL A 1 153 ? -4.004 -6.124 -11.388 1.00 68.25 153 VAL A O 1
ATOM 1216 N N . GLU A 1 154 ? -5.768 -4.889 -10.732 1.00 48.66 154 GLU A N 1
ATOM 1217 C CA . GLU A 1 154 ? -6.894 -5.852 -10.741 1.00 48.66 154 GLU A CA 1
ATOM 1218 C C . GLU A 1 154 ? -8.171 -5.125 -10.310 1.00 48.66 154 GLU A C 1
ATOM 1220 O O . GLU A 1 154 ? -8.185 -4.594 -9.169 1.00 48.66 154 GLU A O 1
#

Secondary structure (DSSP, 8-state):
----PPPPPPPPP-----------------------------S-----------HHHHHHHHHHHHHHHHHHHHHHHHHHHHH---SS--STTHHHHHHHHHHHHH--PPTTSS-HHHHHHHHHHHHHHHHHHHT---HHHHHHHHH-GGGT--

InterPro domains:
  IPR000197 Zinc finger, TAZ-type [PF02135] (73-141)
  IPR000197 Zinc finger, TAZ-type [PS50134] (64-144)
  IPR000197 Zinc finger, TAZ-type [SM00551] (65-144)
  IPR035898 TAZ domain superfamily [G3DSA:1.20.1020.10] (61-151)
  IPR035898 TAZ domain superfamily [SSF57933] (64-146)

Sequence (154 aa):
MQRFLRSPPQYPTSPSDSEPNHSPLLRSLYYPTSYELLSPLSLNEPQPRYRKRSFHDLDDDISQDRRSAELAARLALLLHARRCFRDDCLVPNCATAKGVLEHCQECGIGLGKCHGSCNQAKVLLKHYRVCKATALPCQLCATLRKDHDWAIVE

Foldseek 3Di:
DDDDDDDDDDDDDDDDDDDDDDDDDDDDDDDDDDDDDDDDPDPDDPDPPPPPQPPVNVVVVVVVLVVLLVLLVLLLLLLQLVVDPDPPDPDPCSVVSVV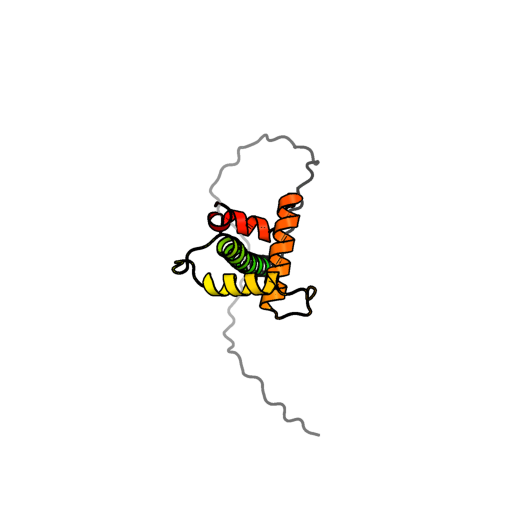LVVCLVVDPDDAPPDDPSNNSNVVSVVCCVVCVVVVDPDSSVVSNCPVRVVSVDD